Protein AF-A0A2D7V4V4-F1 (afdb_monomer_lite)

Foldseek 3Di:
DDDDDDDDDDCPLVVVVVVLVVVLVVVVVVLVPDPVRDPVNVVSVVVVVVVNVVSVPPPQQADKDWDWDADPLRKIKIWIDGNNFTAWIWIAFLVRHTDPQATQHGQFHKHWDAHNVRHTPDMWTTDNRHTDDPPDD

Sequence (137 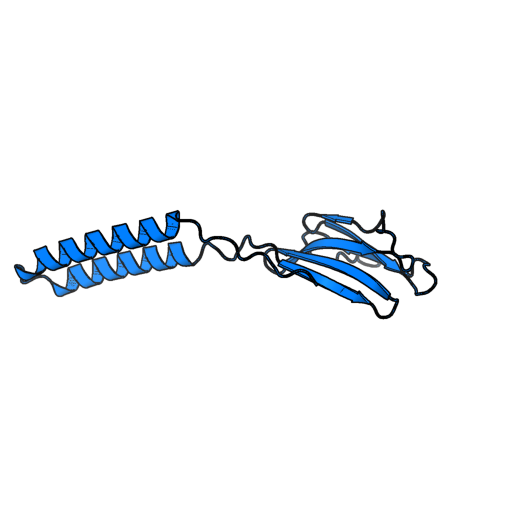aa):
MAKPKQKREGDAGVVTVFLGMSIMTAVLHAMIKSKFTGVLFFISFLIFLFFAKRAYGRKHDDEIVWEETLGDNGVETLTSYKKDKVHSIERWKPNGEKCPHSHVMNGNGVLVFYNRDGTEMKRVSYKGGELFEPDRE

pLDDT: mean 75.34, std 15.61, range [35.56, 92.88]

Structure (mmCIF, N/CA/C/O backbone):
data_AF-A0A2D7V4V4-F1
#
_entry.id   AF-A0A2D7V4V4-F1
#
loop_
_atom_site.group_PDB
_atom_site.id
_atom_site.type_symbol
_atom_site.label_atom_id
_atom_site.label_alt_id
_atom_site.label_comp_id
_atom_site.label_asym_id
_atom_site.label_entity_id
_atom_site.label_seq_id
_atom_site.pdbx_PDB_ins_code
_atom_site.Cartn_x
_atom_site.Cartn_y
_atom_site.Cartn_z
_atom_site.occupancy
_atom_site.B_iso_or_equiv
_atom_site.auth_seq_id
_atom_site.auth_comp_id
_atom_site.auth_asym_id
_atom_site.auth_atom_id
_atom_site.pdbx_PDB_model_num
ATOM 1 N N . MET A 1 1 ? 13.613 3.161 7.763 1.00 37.47 1 MET A N 1
ATOM 2 C CA . MET A 1 1 ? 12.995 2.985 9.106 1.00 37.47 1 MET A CA 1
ATOM 3 C C . MET A 1 1 ? 12.538 4.325 9.682 1.00 37.47 1 MET A C 1
ATOM 5 O O . MET A 1 1 ? 13.316 5.012 10.335 1.00 37.47 1 MET A O 1
ATOM 9 N N . ALA A 1 2 ? 11.276 4.696 9.462 1.00 35.56 2 ALA A N 1
ATOM 10 C CA . ALA A 1 2 ? 10.633 5.829 10.130 1.00 35.56 2 ALA A CA 1
ATOM 11 C C . ALA A 1 2 ? 9.518 5.302 11.050 1.00 35.56 2 ALA A C 1
ATOM 13 O O . ALA A 1 2 ? 8.662 4.540 10.613 1.00 35.56 2 ALA A O 1
ATOM 14 N N . LYS A 1 3 ? 9.540 5.673 12.338 1.00 38.59 3 LYS A N 1
ATOM 15 C CA . LYS A 1 3 ? 8.461 5.340 13.285 1.00 38.59 3 LYS A CA 1
ATOM 16 C C . LYS A 1 3 ? 7.197 6.144 12.938 1.00 38.59 3 LYS A C 1
ATOM 18 O O . LYS A 1 3 ? 7.323 7.351 12.708 1.00 38.59 3 LYS A O 1
ATOM 23 N N . PRO A 1 4 ? 5.990 5.547 12.963 1.00 37.19 4 PRO A N 1
ATOM 24 C CA . PRO A 1 4 ? 4.760 6.307 12.780 1.00 37.19 4 PRO A CA 1
ATOM 25 C C . PRO A 1 4 ? 4.561 7.278 13.953 1.00 37.19 4 PRO A C 1
ATOM 27 O O . PRO A 1 4 ? 4.695 6.916 15.124 1.00 37.19 4 PRO A O 1
ATOM 30 N N . LYS A 1 5 ? 4.278 8.546 13.630 1.00 42.66 5 LYS A N 1
ATOM 31 C CA . LYS A 1 5 ? 3.980 9.596 14.613 1.00 42.66 5 LYS A CA 1
ATOM 32 C C . LYS A 1 5 ? 2.671 9.264 15.330 1.00 42.66 5 LYS A C 1
ATOM 34 O O . LYS A 1 5 ? 1.608 9.284 14.718 1.00 42.66 5 LYS A O 1
ATOM 39 N N . GLN A 1 6 ? 2.757 9.035 16.637 1.00 44.59 6 GLN A N 1
ATOM 40 C CA . GLN A 1 6 ? 1.606 8.872 17.520 1.00 44.59 6 GLN A CA 1
ATOM 41 C C . GLN A 1 6 ? 0.766 10.164 17.499 1.00 44.59 6 GLN A C 1
ATOM 43 O O . GLN A 1 6 ? 1.232 11.242 17.884 1.00 44.59 6 GLN A O 1
ATOM 48 N N . LYS A 1 7 ? -0.457 10.082 16.964 1.00 42.09 7 LYS A N 1
ATOM 49 C CA . LYS A 1 7 ? -1.376 11.220 16.839 1.00 42.09 7 LYS A CA 1
ATOM 50 C C . LYS A 1 7 ? -1.950 11.553 18.219 1.00 42.09 7 LYS A C 1
ATOM 52 O O . LYS A 1 7 ? -2.550 10.698 18.859 1.00 42.09 7 LYS A O 1
ATOM 57 N N . ARG A 1 8 ? -1.764 12.804 18.661 1.00 47.72 8 ARG A N 1
ATOM 58 C CA . ARG A 1 8 ? -2.370 13.361 19.884 1.00 47.72 8 ARG A CA 1
ATOM 59 C C . ARG A 1 8 ? -3.892 13.180 19.826 1.00 47.72 8 ARG A C 1
ATOM 61 O O . ARG A 1 8 ? -4.526 13.650 18.878 1.00 47.72 8 ARG A O 1
ATOM 68 N N . GLU A 1 9 ? -4.454 12.472 20.804 1.00 45.84 9 GLU A N 1
ATOM 69 C CA . GLU A 1 9 ? -5.898 12.3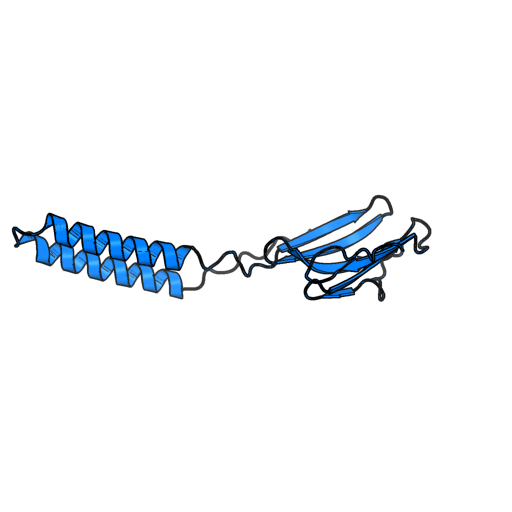02 20.963 1.00 45.84 9 GLU A CA 1
ATOM 70 C C . GLU A 1 9 ? -6.580 13.671 21.047 1.00 45.84 9 GLU A C 1
ATOM 72 O O . GLU A 1 9 ? -6.211 14.513 21.855 1.00 45.84 9 GLU A O 1
ATOM 77 N N . GLY A 1 10 ? -7.564 13.915 20.178 1.00 45.41 10 GLY A N 1
ATOM 78 C CA . GLY A 1 10 ? -8.344 15.150 20.208 1.00 45.41 10 GLY A CA 1
ATOM 79 C C . GLY A 1 10 ? -9.226 15.242 21.457 1.00 45.41 10 GLY A C 1
ATOM 80 O O . GLY A 1 10 ? -10.093 14.384 21.663 1.00 45.41 10 GLY A O 1
ATOM 81 N N . ASP A 1 11 ? -9.039 16.326 22.211 1.00 54.66 11 ASP A N 1
ATOM 82 C CA . ASP A 1 11 ? -9.680 16.694 23.485 1.00 54.66 11 ASP A CA 1
ATOM 83 C C . ASP A 1 11 ? -11.220 16.613 23.504 1.00 54.66 11 ASP A C 1
ATOM 85 O O . ASP A 1 11 ? -11.830 16.413 24.551 1.00 54.66 11 ASP A O 1
ATOM 89 N N . ALA A 1 12 ? -11.894 16.704 22.355 1.00 51.75 12 ALA A N 1
ATOM 90 C CA . ALA A 1 12 ? -13.359 16.738 22.291 1.00 51.75 12 ALA A CA 1
ATOM 91 C C . ALA A 1 12 ? -14.045 15.445 22.792 1.00 51.75 12 ALA A C 1
ATOM 93 O O . ALA A 1 12 ? -15.138 15.493 23.366 1.00 51.75 12 ALA A O 1
ATOM 94 N N . GLY A 1 13 ? -13.409 14.280 22.605 1.00 52.97 13 GLY A N 1
ATOM 95 C CA . GLY A 1 13 ? -13.948 13.006 23.105 1.00 52.97 13 GLY A CA 1
ATOM 96 C C . GLY A 1 13 ? -13.869 12.906 24.628 1.00 52.97 13 GLY A C 1
ATOM 97 O O . GLY A 1 13 ? -14.802 12.442 25.276 1.00 52.97 13 GLY A O 1
ATOM 98 N N . VAL A 1 14 ? -12.781 13.431 25.185 1.00 56.41 14 VAL A N 1
ATOM 99 C CA . VAL A 1 14 ? -12.495 13.471 26.618 1.00 56.41 14 VAL A CA 1
ATOM 100 C C . VAL A 1 14 ? -13.495 14.389 27.334 1.00 56.41 14 VAL A C 1
ATOM 102 O O . VAL A 1 14 ? -14.124 13.985 28.310 1.00 56.41 14 VAL A O 1
ATOM 105 N N . VAL A 1 15 ? -13.753 15.579 26.779 1.00 57.38 15 VAL A N 1
ATOM 106 C CA . VAL A 1 15 ? -14.726 16.547 27.323 1.00 57.38 15 VAL A CA 1
ATOM 107 C C . VAL A 1 15 ? -16.153 15.979 27.370 1.00 57.38 15 VAL A C 1
ATOM 109 O O . VAL A 1 15 ? -16.862 16.165 28.359 1.00 57.38 15 VAL A O 1
ATOM 112 N N . THR A 1 16 ? -16.574 15.231 26.343 1.00 60.44 16 THR A N 1
ATOM 113 C CA . THR A 1 16 ? -17.925 14.636 26.289 1.00 60.44 16 THR A CA 1
ATOM 114 C C . THR A 1 16 ? -18.129 13.559 27.363 1.00 60.44 16 THR A C 1
ATOM 116 O O . THR A 1 16 ? -19.189 13.497 27.987 1.00 60.44 16 THR A O 1
ATOM 119 N N . VAL A 1 17 ? -17.108 12.732 27.617 1.00 61.84 17 VAL A N 1
ATOM 120 C CA . VAL A 1 17 ? -17.145 11.699 28.667 1.00 61.84 17 VAL A CA 1
ATOM 121 C C . VAL A 1 17 ? -17.215 12.342 30.054 1.00 61.84 17 VAL A C 1
ATOM 123 O O . VAL A 1 17 ? -18.032 11.930 30.878 1.00 61.84 17 VAL A O 1
ATOM 126 N N . PHE A 1 18 ? -16.435 13.400 30.294 1.00 66.31 18 PHE A N 1
ATOM 127 C CA . PHE A 1 18 ? -16.429 14.100 31.580 1.00 66.31 18 PHE A CA 1
ATOM 128 C C . PHE A 1 18 ? -17.748 14.818 31.892 1.00 66.31 18 PHE A C 1
ATOM 130 O O . PHE A 1 18 ? -18.226 14.741 33.026 1.00 66.31 18 PHE A O 1
ATOM 137 N N . LEU A 1 19 ? -18.388 15.451 30.901 1.00 67.69 19 LEU A N 1
ATOM 138 C CA . LEU A 1 19 ? -19.724 16.032 31.088 1.00 67.69 19 LEU A CA 1
ATOM 139 C C . LEU A 1 19 ? -20.774 14.960 31.411 1.00 67.69 19 LEU A C 1
ATOM 141 O O . LEU A 1 19 ? -21.584 15.153 32.318 1.00 67.69 19 LEU A O 1
ATOM 145 N N . GLY A 1 20 ? -20.727 13.811 30.728 1.00 65.62 20 GLY A N 1
ATOM 146 C CA . GLY A 1 20 ? -21.610 12.680 31.021 1.00 65.62 20 GLY A CA 1
ATOM 147 C C . GLY A 1 20 ? -21.427 12.140 32.444 1.00 65.62 20 GLY A C 1
ATOM 148 O O . GLY A 1 20 ? -22.410 11.925 33.152 1.00 65.62 20 GLY A O 1
ATOM 149 N N . MET A 1 21 ? -20.180 11.990 32.903 1.00 67.75 21 MET A N 1
ATOM 150 C CA . MET A 1 21 ? -19.875 11.540 34.268 1.00 67.75 21 MET A CA 1
ATOM 151 C C . MET A 1 21 ? -20.363 12.528 35.338 1.00 67.75 21 MET A C 1
ATOM 153 O O . MET A 1 21 ? -20.883 12.093 36.363 1.00 67.75 21 MET A O 1
ATOM 157 N N . SER A 1 22 ? -20.259 13.838 35.090 1.00 70.50 22 SER A N 1
ATOM 158 C CA . SER A 1 22 ? -20.725 14.887 36.014 1.00 70.50 22 SER A CA 1
ATOM 159 C C . SER A 1 22 ? -22.253 14.896 36.190 1.00 70.50 22 SER A C 1
ATOM 161 O O . SER A 1 22 ? -22.774 15.061 37.293 1.00 70.50 22 SER A O 1
ATOM 163 N N . ILE A 1 23 ? -23.006 14.639 35.116 1.00 70.75 23 ILE A N 1
ATOM 164 C CA . ILE A 1 23 ? -24.472 14.529 35.193 1.00 70.75 23 ILE A CA 1
ATOM 165 C C . ILE A 1 23 ? -24.872 13.269 35.978 1.00 70.75 23 ILE A C 1
ATOM 167 O O . ILE A 1 23 ? -25.772 13.317 36.818 1.00 70.75 23 ILE A O 1
ATOM 171 N N . MET A 1 24 ? -24.170 12.152 35.769 1.00 67.12 24 MET A N 1
ATOM 172 C CA . MET A 1 24 ? -24.436 10.900 36.486 1.00 67.12 24 MET A CA 1
ATOM 173 C C . MET A 1 24 ? -24.166 11.012 37.994 1.00 67.12 24 MET A C 1
ATOM 175 O O . MET A 1 24 ? -24.936 10.470 38.791 1.00 67.12 24 MET A O 1
ATOM 179 N N . THR A 1 25 ? -23.127 11.742 38.411 1.00 72.12 25 THR A N 1
ATOM 180 C CA . THR A 1 25 ? -22.831 11.964 39.837 1.00 72.12 25 THR A CA 1
ATOM 181 C C . THR A 1 25 ? -23.846 12.888 40.510 1.00 72.12 25 THR A C 1
ATOM 183 O O . THR A 1 25 ? -24.217 12.637 41.660 1.00 72.12 25 THR A O 1
ATOM 186 N N . ALA A 1 26 ? -24.349 13.910 39.811 1.00 70.56 26 ALA A N 1
ATOM 187 C CA . ALA A 1 26 ? -25.405 14.788 40.322 1.00 70.56 26 ALA A CA 1
ATOM 188 C C . ALA A 1 26 ? -26.739 14.041 40.505 1.00 70.56 26 ALA A C 1
ATOM 190 O O . ALA A 1 26 ? -27.407 14.190 41.532 1.00 70.56 26 ALA A O 1
ATOM 191 N N . VAL A 1 27 ? -27.098 13.172 39.552 1.00 65.19 27 VAL A N 1
ATOM 192 C CA . VAL A 1 27 ? -28.288 12.315 39.654 1.00 65.19 27 VAL A CA 1
ATOM 193 C C . VAL A 1 27 ? -28.133 11.315 40.801 1.00 65.19 27 VAL A C 1
ATOM 195 O O . VAL A 1 27 ? -29.055 11.178 41.597 1.00 65.19 27 VAL A O 1
ATOM 198 N N . LEU A 1 28 ? -26.963 10.688 40.975 1.00 64.94 28 LEU A N 1
ATOM 199 C CA . LEU A 1 28 ? -26.704 9.782 42.103 1.00 64.94 28 LEU A CA 1
ATOM 200 C C . LEU A 1 28 ? -26.928 10.466 43.465 1.00 64.94 28 LEU A C 1
ATOM 202 O O . LEU A 1 28 ? -27.582 9.891 44.334 1.00 64.94 28 LEU A O 1
ATOM 206 N N . HIS A 1 29 ? -26.467 11.711 43.632 1.00 64.31 29 HIS A N 1
ATOM 207 C CA . HIS A 1 29 ? -26.690 12.485 44.860 1.00 64.31 29 HIS A CA 1
ATOM 208 C C . HIS A 1 29 ? -28.170 12.837 45.094 1.00 64.31 29 HIS A C 1
ATOM 210 O O . HIS A 1 29 ? -28.634 12.797 46.235 1.00 64.31 29 HIS A O 1
ATOM 216 N N . ALA A 1 30 ? -28.937 13.141 44.042 1.00 63.66 30 ALA A N 1
ATOM 217 C CA . ALA A 1 30 ? -30.376 13.406 44.149 1.00 63.66 30 ALA A CA 1
ATOM 218 C C . ALA A 1 30 ? -31.193 12.134 44.467 1.00 63.66 30 ALA A C 1
ATOM 220 O O . ALA A 1 30 ? -32.224 12.192 45.141 1.00 63.66 30 ALA A O 1
ATOM 221 N N . MET A 1 31 ? -30.706 10.975 44.022 1.00 54.84 31 MET A N 1
ATOM 222 C CA . MET A 1 31 ? -31.373 9.674 44.120 1.00 54.84 31 MET A CA 1
ATOM 223 C C . MET A 1 31 ? -31.275 9.033 45.515 1.00 54.84 31 MET A C 1
ATOM 225 O O . MET A 1 31 ? -32.147 8.246 45.869 1.00 54.84 31 MET A O 1
ATOM 229 N N . ILE A 1 32 ? -30.315 9.428 46.364 1.00 62.47 32 ILE A N 1
ATOM 230 C CA . ILE A 1 32 ? -30.193 8.954 47.765 1.00 62.47 32 ILE A CA 1
ATOM 231 C C . ILE A 1 32 ? -31.460 9.248 48.603 1.00 62.47 32 ILE A C 1
ATOM 233 O O . ILE A 1 32 ? -31.685 8.628 49.640 1.00 62.47 32 ILE A O 1
ATOM 237 N N . LYS A 1 33 ? -32.340 10.148 48.142 1.00 55.81 33 LYS A N 1
ATOM 238 C CA . LYS A 1 33 ? -33.574 10.538 48.843 1.00 55.81 33 LYS A CA 1
ATOM 239 C C . LYS A 1 33 ? -34.866 9.900 48.297 1.00 55.81 33 LYS A C 1
ATOM 241 O O . LYS A 1 33 ? -35.924 10.147 48.867 1.00 55.81 33 LYS A O 1
ATOM 246 N N . SER A 1 34 ? -34.825 9.100 47.223 1.00 58.50 34 SER A N 1
ATOM 247 C CA . SER A 1 34 ? -36.029 8.631 46.503 1.00 58.50 34 SER A CA 1
ATOM 248 C C . SER A 1 34 ? -36.147 7.099 46.441 1.00 58.50 34 SER A C 1
ATOM 250 O O . SER A 1 34 ? -35.159 6.392 46.275 1.00 58.50 34 SER A O 1
ATOM 252 N N . LYS A 1 35 ? -37.371 6.560 46.558 1.00 58.19 35 LYS A N 1
ATOM 253 C CA . LYS A 1 35 ? -37.657 5.106 46.568 1.00 58.19 35 LYS A CA 1
ATOM 254 C C . LYS A 1 35 ? -37.948 4.494 45.181 1.00 58.19 35 LYS A C 1
ATOM 256 O O . LYS A 1 35 ? -38.167 3.293 45.092 1.00 58.19 35 LYS A O 1
ATOM 261 N N . PHE A 1 36 ? -37.930 5.286 44.103 1.00 59.94 36 PHE A N 1
ATOM 262 C CA . PHE A 1 36 ? -38.199 4.848 42.713 1.00 59.94 36 PHE A CA 1
ATOM 263 C C . PHE A 1 36 ? -36.919 4.662 41.866 1.00 59.94 36 PHE A C 1
ATOM 265 O O . PHE A 1 36 ? -36.897 4.833 40.648 1.00 59.94 36 PHE A O 1
ATOM 272 N N . THR A 1 37 ? -35.816 4.338 42.530 1.00 58.78 37 THR A N 1
ATOM 273 C CA . THR A 1 37 ? -34.445 4.629 42.091 1.00 58.78 37 THR A CA 1
ATOM 274 C C . THR A 1 37 ? -33.825 3.637 41.116 1.00 58.78 37 THR A C 1
ATOM 276 O O . THR A 1 37 ? -32.964 4.031 40.335 1.00 58.78 37 THR A O 1
ATOM 279 N N . GLY A 1 38 ? -34.268 2.379 41.101 1.00 62.53 38 GLY A N 1
ATOM 280 C CA . GLY A 1 38 ? -33.647 1.345 40.266 1.00 62.53 38 GLY A CA 1
ATOM 281 C C . GLY A 1 38 ? -33.872 1.562 38.767 1.00 62.53 38 GLY A C 1
ATOM 282 O O . GLY A 1 38 ? -32.923 1.695 38.002 1.00 62.53 38 GLY A O 1
ATOM 283 N N . VAL A 1 39 ? -35.132 1.638 38.331 1.00 71.94 39 VAL A N 1
ATOM 284 C CA . VAL A 1 39 ? -35.494 1.599 36.898 1.00 71.94 39 VAL A CA 1
ATOM 285 C C . VAL A 1 39 ? -35.001 2.834 36.135 1.00 71.94 39 VAL A C 1
ATOM 287 O O . VAL A 1 39 ? -34.438 2.704 35.051 1.00 71.94 39 VAL A O 1
ATOM 290 N N . LEU A 1 40 ? -35.137 4.031 36.713 1.00 71.00 40 LEU A N 1
ATOM 291 C CA . LEU A 1 40 ? -34.657 5.279 36.103 1.00 71.00 40 LEU A CA 1
ATOM 292 C C . LEU A 1 40 ? -33.124 5.336 36.015 1.00 71.00 40 LEU A C 1
ATOM 294 O O . LEU A 1 40 ? -32.583 5.876 35.050 1.00 71.00 40 LEU A O 1
ATOM 298 N N . PHE A 1 41 ? -32.423 4.737 36.981 1.00 70.56 41 PHE A N 1
ATOM 299 C CA . PHE A 1 41 ? -30.969 4.606 36.943 1.00 70.56 41 PHE A CA 1
ATOM 300 C C . PHE A 1 41 ? -30.522 3.669 35.817 1.00 70.56 41 PHE A C 1
ATOM 302 O O . PHE A 1 41 ? -29.634 4.027 35.046 1.00 70.56 41 PHE A O 1
ATOM 309 N N . PHE A 1 42 ? -31.189 2.520 35.658 1.00 73.94 42 PHE A N 1
ATOM 310 C CA . PHE A 1 42 ? -30.920 1.605 34.548 1.00 73.94 42 PHE A CA 1
ATOM 311 C C . PHE A 1 42 ? -31.197 2.251 33.188 1.00 73.94 42 PHE A C 1
ATOM 313 O O . PHE A 1 42 ? -30.368 2.135 32.292 1.00 73.94 42 PHE A O 1
ATOM 320 N N . ILE A 1 43 ? -32.302 2.987 33.028 1.00 81.44 43 ILE A N 1
ATOM 321 C CA . ILE A 1 43 ? -32.616 3.681 31.767 1.00 81.44 43 ILE A CA 1
ATOM 322 C C . ILE A 1 43 ? -31.560 4.751 31.451 1.00 81.44 43 ILE A C 1
ATOM 324 O O . ILE A 1 43 ? -31.048 4.789 30.334 1.00 81.44 43 ILE A O 1
ATOM 328 N N . SER A 1 44 ? -31.176 5.576 32.431 1.00 77.25 44 SER A N 1
ATOM 329 C CA . SER A 1 44 ? -30.120 6.587 32.259 1.00 77.25 44 SER A CA 1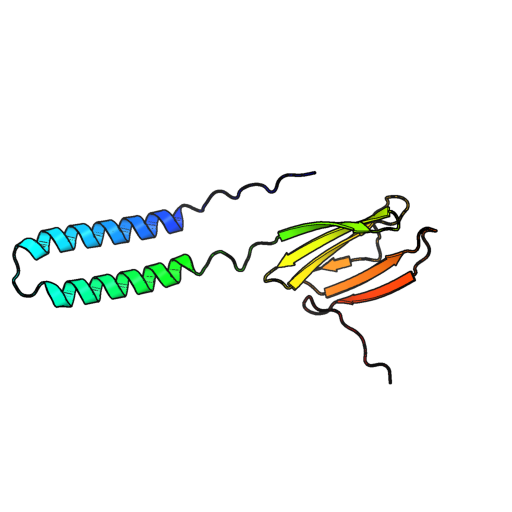
ATOM 330 C C . SER A 1 44 ? -28.771 5.957 31.891 1.00 77.25 44 SER A C 1
ATOM 332 O O . SER A 1 44 ? -28.092 6.406 30.967 1.00 77.25 44 SER A O 1
ATOM 334 N N . PHE A 1 45 ? -28.405 4.860 32.558 1.00 81.38 45 PHE A N 1
ATOM 335 C CA . PHE A 1 45 ? -27.177 4.120 32.282 1.00 81.38 45 PHE A CA 1
ATOM 336 C C . PHE A 1 45 ? -27.180 3.487 30.884 1.00 81.38 45 PHE A C 1
ATOM 338 O O . PHE A 1 45 ? -26.180 3.567 30.176 1.00 81.38 45 PHE A O 1
ATOM 345 N N . LEU A 1 46 ? -28.306 2.922 30.438 1.00 83.25 46 LEU A N 1
ATOM 346 C CA . LEU A 1 46 ? -28.446 2.387 29.081 1.00 83.25 46 LEU A CA 1
ATOM 347 C C . LEU A 1 46 ? -28.353 3.489 28.013 1.00 83.25 46 LEU A C 1
ATOM 349 O O . LEU A 1 46 ? -27.708 3.284 26.985 1.00 83.25 46 LEU A O 1
ATOM 353 N N . ILE A 1 47 ? -28.925 4.672 28.265 1.00 83.69 47 ILE A N 1
ATOM 354 C CA . ILE A 1 47 ? -28.785 5.846 27.389 1.00 83.69 47 ILE A CA 1
ATOM 355 C C . ILE A 1 47 ? -27.317 6.295 27.330 1.00 83.69 47 ILE A C 1
ATOM 357 O O . ILE A 1 47 ? -26.782 6.518 26.242 1.00 83.69 47 ILE A O 1
ATOM 361 N N . PHE A 1 48 ? -26.631 6.362 28.473 1.00 80.44 48 PHE A N 1
ATOM 362 C CA . PHE A 1 48 ? -25.201 6.668 28.531 1.00 80.44 48 PHE A CA 1
ATOM 363 C C . PHE A 1 48 ? -24.363 5.643 27.754 1.00 80.44 48 PHE A C 1
ATOM 365 O O . PHE A 1 48 ? -23.536 6.037 26.934 1.00 80.44 48 PHE A O 1
ATOM 372 N N . LEU A 1 49 ? -24.613 4.341 27.930 1.00 80.75 49 LEU A N 1
ATOM 373 C CA . LEU A 1 49 ? -23.936 3.278 27.181 1.00 80.75 49 LEU A CA 1
ATOM 374 C C . LEU A 1 49 ? -24.191 3.373 25.671 1.00 80.75 49 LEU A C 1
ATOM 376 O O . LEU A 1 49 ? -23.276 3.149 24.878 1.00 80.75 49 LEU A O 1
ATOM 380 N N . PHE A 1 50 ? -25.401 3.749 25.255 1.00 79.50 50 PHE A N 1
ATOM 381 C CA . PHE A 1 50 ? -25.729 3.977 23.849 1.00 79.50 50 PHE A CA 1
ATOM 382 C C . PHE A 1 50 ? -24.914 5.136 23.249 1.00 79.50 50 PHE A C 1
ATOM 384 O O . PHE A 1 50 ? -24.308 4.985 22.182 1.00 79.50 50 PHE A O 1
ATOM 391 N N . PHE A 1 51 ? -24.830 6.273 23.949 1.00 73.81 51 PHE A N 1
ATOM 392 C CA . PHE A 1 51 ? -24.018 7.413 23.511 1.00 73.81 51 PHE A CA 1
ATOM 393 C C . PHE A 1 51 ? -22.515 7.117 23.558 1.00 73.81 51 PHE A C 1
ATOM 395 O O . PHE A 1 51 ? -21.804 7.446 22.607 1.00 73.81 51 PHE A O 1
ATOM 402 N N . ALA A 1 52 ? -22.038 6.433 24.601 1.00 71.31 52 ALA A N 1
ATOM 403 C CA . ALA A 1 52 ? -20.646 6.016 24.733 1.00 71.31 52 ALA A CA 1
ATOM 404 C C . ALA A 1 52 ? -20.234 5.074 23.592 1.00 71.31 52 ALA A C 1
ATOM 406 O O . ALA A 1 52 ? -19.213 5.304 22.942 1.00 71.31 52 ALA A O 1
ATOM 407 N N . LYS A 1 53 ? -21.070 4.080 23.255 1.00 73.81 53 LYS A N 1
ATOM 408 C CA . LYS A 1 53 ? -20.841 3.175 22.117 1.00 73.81 53 LYS A CA 1
ATOM 409 C C . LYS A 1 53 ? -20.763 3.935 20.787 1.00 73.81 53 LYS A C 1
ATOM 411 O O . LYS A 1 53 ? -19.886 3.659 19.971 1.00 73.81 53 LYS A O 1
ATOM 416 N N . ARG A 1 54 ? -21.638 4.926 20.571 1.00 65.31 54 ARG A N 1
ATOM 417 C CA . ARG A 1 54 ? -21.658 5.755 19.349 1.00 65.31 54 ARG A CA 1
ATOM 418 C C . ARG A 1 54 ? -20.473 6.729 19.252 1.00 65.31 54 ARG A C 1
ATOM 420 O O . ARG A 1 54 ? -20.076 7.081 18.142 1.00 65.31 54 ARG A O 1
ATOM 427 N N . ALA A 1 55 ? -19.932 7.183 20.382 1.00 62.12 55 ALA A N 1
ATOM 428 C CA . ALA A 1 55 ? -18.750 8.045 20.435 1.00 62.12 55 ALA A CA 1
ATOM 429 C C . ALA A 1 55 ? -17.444 7.255 20.247 1.00 62.12 55 ALA A C 1
ATOM 431 O O . ALA A 1 55 ? -16.542 7.727 19.555 1.00 62.12 55 ALA A O 1
ATOM 432 N N . TYR A 1 56 ? -17.364 6.045 20.808 1.00 59.12 56 TYR A N 1
ATOM 433 C CA . TYR A 1 56 ? -16.193 5.174 20.697 1.00 59.12 56 TYR A CA 1
ATOM 434 C C . TYR A 1 56 ? -16.006 4.613 19.275 1.00 59.12 56 TYR A C 1
ATOM 436 O O . TYR A 1 56 ? -14.891 4.571 18.767 1.00 59.12 56 TYR A O 1
ATOM 444 N N . GLY A 1 57 ? -17.092 4.276 18.572 1.00 55.78 57 GLY A N 1
ATOM 445 C CA . GLY A 1 57 ? -17.037 3.678 17.229 1.00 55.78 57 GLY A CA 1
ATOM 446 C C . GLY A 1 57 ? -16.674 4.611 16.063 1.00 55.78 57 GLY A C 1
ATOM 447 O O . GLY A 1 57 ? -16.911 4.235 14.923 1.00 55.78 57 GLY A O 1
ATOM 448 N N . ARG A 1 58 ? -16.166 5.832 16.295 1.00 54.66 58 ARG A N 1
ATOM 449 C CA . ARG A 1 58 ? -16.029 6.864 15.239 1.00 54.66 58 ARG A CA 1
ATOM 450 C C . ARG A 1 58 ? -14.589 7.271 14.886 1.00 54.66 58 ARG A C 1
ATOM 452 O O . ARG A 1 58 ? -14.406 8.343 14.319 1.00 54.66 58 ARG A O 1
ATOM 459 N N . LYS A 1 59 ? -13.561 6.491 15.243 1.00 53.19 59 LYS A N 1
ATOM 460 C CA . LYS A 1 59 ? -12.158 6.939 15.078 1.00 53.19 59 LYS A CA 1
ATOM 461 C C . LYS A 1 59 ? -11.220 6.066 14.238 1.00 53.19 59 LYS A C 1
ATOM 463 O O . LYS A 1 59 ? -10.171 6.583 13.876 1.00 53.19 59 LYS A O 1
ATOM 468 N N . HIS A 1 60 ? -11.573 4.832 13.875 1.00 51.31 60 HIS A N 1
ATOM 469 C CA . HIS A 1 60 ? -10.657 3.966 13.108 1.00 51.31 60 HIS A CA 1
ATOM 470 C C . HIS A 1 60 ? -10.781 4.085 11.579 1.00 51.31 60 HIS A C 1
ATOM 472 O O . HIS A 1 60 ? -9.847 3.756 10.857 1.00 51.31 60 HIS A O 1
ATOM 478 N N . ASP A 1 61 ? -11.892 4.622 11.078 1.00 56.34 61 ASP A N 1
ATOM 479 C CA . ASP A 1 61 ? -12.256 4.513 9.659 1.00 56.34 61 ASP A CA 1
ATOM 480 C C . ASP A 1 61 ? -11.532 5.503 8.717 1.00 56.34 61 ASP A C 1
ATOM 482 O O . ASP A 1 61 ? -11.627 5.374 7.497 1.00 56.34 61 ASP A O 1
ATOM 486 N N . ASP A 1 62 ? -10.809 6.495 9.245 1.00 68.69 62 ASP A N 1
ATOM 487 C CA . ASP A 1 62 ? -10.105 7.518 8.447 1.00 68.69 62 ASP A CA 1
ATOM 488 C C . ASP A 1 62 ? -8.580 7.508 8.624 1.00 68.69 62 ASP A C 1
ATOM 490 O O . ASP A 1 62 ? -7.889 8.394 8.113 1.00 68.69 62 ASP A O 1
ATOM 494 N N . GLU A 1 63 ? -8.038 6.524 9.340 1.00 80.19 63 GLU A N 1
ATOM 495 C CA . GLU A 1 63 ? -6.593 6.373 9.464 1.00 80.19 63 GLU A CA 1
ATOM 496 C C . GLU A 1 63 ? -5.999 5.846 8.152 1.00 80.19 63 GLU A C 1
ATOM 498 O O . GLU A 1 63 ? -6.466 4.855 7.590 1.00 80.19 63 GLU A O 1
ATOM 503 N N . ILE A 1 64 ? -4.984 6.550 7.643 1.00 85.00 64 ILE A N 1
ATOM 504 C CA . ILE A 1 64 ? -4.185 6.098 6.504 1.00 85.00 64 ILE A CA 1
ATOM 505 C C . ILE A 1 64 ? -2.950 5.414 7.071 1.00 85.00 64 ILE A C 1
ATOM 507 O O . ILE A 1 64 ? -2.131 6.058 7.733 1.00 85.00 64 ILE A O 1
ATOM 511 N N . VAL A 1 65 ? -2.820 4.123 6.792 1.00 87.81 65 VAL A N 1
ATOM 512 C CA . VAL A 1 65 ? -1.668 3.314 7.196 1.00 87.81 65 VAL A CA 1
ATOM 513 C C . VAL A 1 65 ? -0.701 3.233 6.025 1.00 87.81 65 VAL A C 1
ATOM 515 O O . VAL A 1 65 ? -1.137 3.015 4.898 1.00 87.81 65 VAL A O 1
ATOM 518 N N . TRP A 1 66 ? 0.591 3.417 6.289 1.00 87.75 66 TRP A N 1
ATOM 519 C CA . TRP A 1 66 ? 1.658 3.317 5.292 1.00 87.75 66 TRP A CA 1
ATOM 520 C C . TRP A 1 66 ? 2.461 2.038 5.505 1.00 87.75 66 TRP A C 1
ATOM 522 O O . TRP A 1 66 ? 2.817 1.713 6.637 1.00 87.75 66 TRP A O 1
ATOM 532 N N . GLU A 1 67 ? 2.777 1.355 4.413 1.00 89.12 67 GLU A N 1
ATOM 533 C CA . GLU A 1 67 ? 3.572 0.136 4.374 1.00 89.12 67 GLU A CA 1
ATOM 534 C C . GLU A 1 67 ? 4.678 0.285 3.325 1.00 89.12 67 GLU A C 1
ATOM 536 O O . GLU A 1 67 ? 4.420 0.622 2.169 1.00 89.12 67 GLU A O 1
ATOM 541 N N . GLU A 1 68 ? 5.918 0.049 3.742 1.00 91.25 68 GLU A N 1
ATOM 542 C CA . GLU A 1 68 ? 7.096 0.046 2.878 1.00 91.25 68 GLU A CA 1
ATOM 543 C C . GLU A 1 68 ? 7.498 -1.409 2.618 1.00 91.25 68 GLU A C 1
ATOM 545 O O . GLU A 1 68 ? 7.673 -2.191 3.553 1.00 91.25 68 GLU A O 1
ATOM 550 N N . THR A 1 69 ? 7.628 -1.778 1.347 1.00 89.50 69 THR A N 1
ATOM 551 C CA . THR A 1 69 ? 7.964 -3.139 0.913 1.00 89.50 69 THR A CA 1
ATOM 552 C C . THR A 1 69 ? 9.127 -3.104 -0.071 1.00 89.50 69 THR A C 1
AT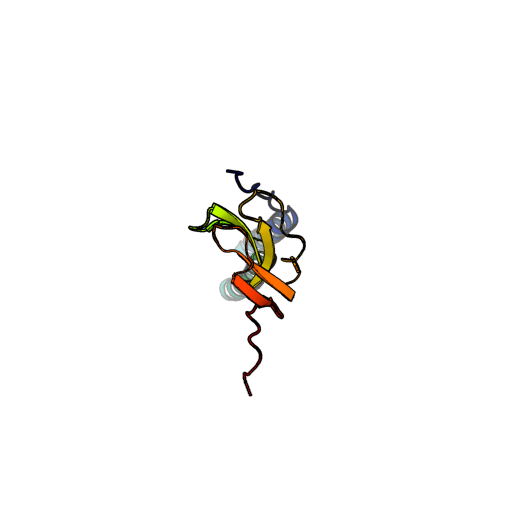OM 554 O O . THR A 1 69 ? 9.204 -2.216 -0.921 1.00 89.50 69 THR A O 1
ATOM 557 N N . LEU A 1 70 ? 10.030 -4.079 0.038 1.00 89.62 70 LEU A N 1
ATOM 558 C CA . LEU A 1 70 ? 11.158 -4.267 -0.872 1.00 89.62 70 LEU A CA 1
ATOM 559 C C . LEU A 1 70 ? 10.960 -5.581 -1.634 1.00 89.62 70 LEU A C 1
ATOM 561 O O . LEU A 1 70 ? 10.863 -6.639 -1.017 1.00 89.62 70 LEU A O 1
ATOM 565 N N . GLY A 1 71 ? 10.870 -5.516 -2.962 1.00 83.94 71 GLY A N 1
ATOM 566 C CA . GLY A 1 71 ? 10.732 -6.701 -3.811 1.00 83.94 71 GLY A CA 1
ATOM 567 C C . GLY A 1 71 ? 12.055 -7.445 -4.029 1.00 83.94 71 GLY A C 1
ATOM 568 O O . GLY A 1 71 ? 13.133 -6.865 -3.919 1.00 83.94 71 GLY A O 1
ATOM 569 N N . ASP A 1 72 ? 11.988 -8.714 -4.446 1.00 81.69 72 ASP A N 1
ATOM 570 C CA . ASP A 1 72 ? 13.162 -9.570 -4.740 1.00 81.69 72 ASP A CA 1
ATOM 571 C C . ASP A 1 72 ? 14.055 -9.055 -5.886 1.00 81.69 72 ASP A C 1
ATOM 573 O O . ASP A 1 72 ? 15.165 -9.543 -6.133 1.00 81.69 72 ASP A O 1
ATOM 577 N N . ASN A 1 73 ? 13.543 -8.096 -6.651 1.00 80.56 73 ASN A N 1
ATOM 578 C CA . ASN A 1 73 ? 14.246 -7.359 -7.694 1.00 80.56 73 ASN A CA 1
ATOM 579 C C . ASN A 1 73 ? 14.954 -6.095 -7.169 1.00 80.56 73 ASN A C 1
ATOM 581 O O . ASN A 1 73 ? 15.538 -5.373 -7.970 1.00 80.56 73 ASN A O 1
ATOM 585 N N . GLY A 1 74 ? 14.902 -5.828 -5.860 1.00 83.69 74 GLY A N 1
ATOM 586 C CA . GLY A 1 74 ? 15.452 -4.628 -5.227 1.00 83.69 74 GLY A CA 1
ATOM 587 C C . GLY A 1 74 ? 14.578 -3.383 -5.393 1.00 83.69 74 GLY A C 1
ATOM 588 O O . GLY A 1 74 ? 15.041 -2.279 -5.133 1.00 83.69 74 GLY A O 1
ATOM 589 N N . VAL A 1 75 ? 13.330 -3.533 -5.847 1.00 87.75 75 VAL A N 1
ATOM 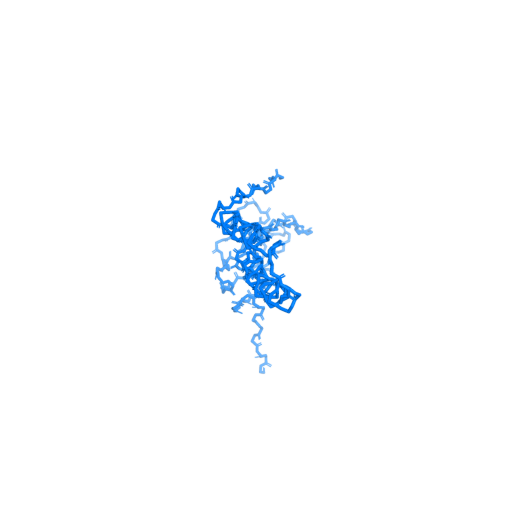590 C CA . VAL A 1 75 ? 12.418 -2.404 -6.053 1.00 87.75 75 VAL A CA 1
ATOM 591 C C . VAL A 1 75 ? 11.650 -2.088 -4.777 1.00 87.75 75 VAL A C 1
ATOM 593 O O . VAL A 1 75 ? 10.904 -2.922 -4.264 1.00 87.75 75 VAL A O 1
ATOM 596 N N . GLU A 1 76 ? 11.776 -0.848 -4.318 1.00 90.25 76 GLU A N 1
ATOM 597 C CA . GLU A 1 76 ? 10.992 -0.300 -3.215 1.00 90.25 76 GLU A CA 1
ATOM 598 C C . GLU A 1 76 ? 9.570 0.051 -3.677 1.00 90.25 76 GLU A C 1
ATOM 600 O O . GLU A 1 76 ? 9.337 0.537 -4.791 1.00 90.25 76 GLU A O 1
ATOM 605 N N . THR A 1 77 ? 8.588 -0.222 -2.822 1.00 89.06 77 THR A N 1
ATOM 606 C CA . THR A 1 77 ? 7.183 0.145 -3.016 1.00 89.06 77 THR A CA 1
ATOM 607 C C . THR A 1 77 ? 6.615 0.663 -1.701 1.00 89.06 77 THR A C 1
ATOM 609 O O . THR A 1 77 ? 6.688 -0.013 -0.675 1.00 89.06 77 THR A O 1
ATOM 612 N N . LEU A 1 78 ? 6.015 1.849 -1.750 1.00 92.00 78 LEU A N 1
ATOM 613 C CA . LEU A 1 78 ? 5.325 2.481 -0.636 1.00 92.00 78 LEU A CA 1
ATOM 614 C C . LEU A 1 78 ? 3.823 2.451 -0.918 1.00 92.00 78 LEU A C 1
ATOM 616 O O . LEU A 1 78 ? 3.343 3.105 -1.844 1.00 92.00 78 LEU A O 1
ATOM 620 N N . THR A 1 79 ? 3.084 1.705 -0.109 1.00 90.88 79 THR A N 1
ATOM 621 C CA . THR A 1 79 ? 1.635 1.551 -0.243 1.00 90.88 79 THR A CA 1
ATOM 622 C C . THR A 1 79 ? 0.947 2.204 0.941 1.00 90.88 79 THR A C 1
ATOM 624 O O . THR A 1 79 ? 1.398 2.075 2.077 1.00 90.88 79 THR A O 1
ATOM 627 N N . SER A 1 80 ? -0.156 2.902 0.693 1.00 91.12 80 SER A N 1
ATOM 628 C CA . SER A 1 80 ? -1.056 3.337 1.749 1.00 91.12 80 SER A CA 1
ATOM 629 C C . SER A 1 80 ? -2.425 2.708 1.625 1.00 91.12 80 SER A C 1
ATOM 631 O O . SER A 1 80 ? -2.950 2.534 0.523 1.00 91.12 80 SER A O 1
ATOM 633 N N . TYR A 1 81 ? -3.010 2.406 2.776 1.00 87.19 81 TYR A N 1
ATOM 634 C CA . TYR A 1 81 ? -4.321 1.792 2.888 1.00 87.19 81 TYR A CA 1
ATOM 635 C C . TYR A 1 81 ? -5.266 2.708 3.652 1.00 87.19 81 TYR A C 1
ATOM 637 O O . TYR A 1 81 ? -4.876 3.369 4.616 1.00 87.19 81 TYR A O 1
ATOM 645 N N . LYS A 1 82 ? -6.524 2.729 3.217 1.00 88.62 82 LYS A N 1
ATOM 646 C CA . LYS A 1 82 ? -7.631 3.399 3.893 1.00 88.62 82 LYS A CA 1
ATOM 647 C C . LYS A 1 82 ? -8.816 2.437 3.924 1.00 88.62 82 LYS A C 1
ATOM 649 O O . LYS A 1 82 ? -9.271 2.016 2.864 1.00 88.62 82 LYS A O 1
ATOM 654 N N . LYS A 1 83 ? -9.332 2.121 5.119 1.00 86.19 83 LYS A N 1
ATOM 655 C CA . LYS A 1 83 ? -10.429 1.145 5.312 1.00 86.19 83 LYS A CA 1
ATOM 656 C C . LYS A 1 83 ? -10.138 -0.204 4.637 1.00 86.19 83 LYS A C 1
ATOM 658 O O . LYS A 1 83 ? -10.953 -0.689 3.858 1.00 86.19 83 LYS A O 1
ATOM 663 N N . ASP A 1 84 ? -8.932 -0.729 4.853 1.00 81.69 84 ASP A N 1
ATOM 664 C CA . ASP A 1 84 ? -8.435 -1.992 4.279 1.00 81.69 84 ASP A CA 1
ATOM 665 C C . ASP A 1 84 ? -8.370 -2.049 2.740 1.00 81.69 84 ASP A C 1
ATOM 667 O O . ASP A 1 84 ? -8.111 -3.100 2.160 1.00 81.69 84 ASP A O 1
ATOM 671 N N . LYS A 1 85 ? -8.558 -0.913 2.056 1.00 87.06 85 LYS A N 1
ATOM 672 C CA . LYS A 1 85 ? -8.401 -0.786 0.603 1.00 87.06 85 LYS A CA 1
ATOM 673 C C . LYS A 1 85 ? -7.178 0.043 0.257 1.00 87.06 85 LYS A C 1
ATOM 675 O O . LYS A 1 85 ? -6.819 0.968 0.988 1.00 87.06 85 LYS A O 1
ATOM 680 N N . VAL A 1 86 ? -6.569 -0.246 -0.892 1.00 90.06 86 VAL A N 1
ATOM 681 C CA . VAL A 1 86 ? -5.447 0.543 -1.409 1.00 90.06 86 VAL A CA 1
ATOM 682 C C . VAL A 1 86 ? -5.907 1.980 -1.651 1.00 90.06 86 VAL A C 1
ATOM 684 O O . VAL A 1 86 ? -6.862 2.236 -2.382 1.00 90.06 86 VAL A O 1
ATOM 687 N N . HIS A 1 87 ? -5.199 2.925 -1.045 1.00 91.88 87 HIS A N 1
ATOM 688 C CA . HIS A 1 87 ? -5.436 4.353 -1.187 1.00 91.88 87 HIS A CA 1
ATOM 689 C C . HIS A 1 87 ? -4.404 5.011 -2.103 1.00 91.88 87 HIS A C 1
ATOM 691 O O . HIS A 1 87 ? -4.787 5.742 -3.016 1.00 91.88 87 HIS A O 1
ATOM 697 N N . SER A 1 88 ? -3.116 4.740 -1.896 1.00 92.38 88 SER A N 1
ATOM 698 C CA . SER A 1 88 ? -2.039 5.241 -2.751 1.00 92.38 88 SER A CA 1
ATOM 699 C C . SER A 1 88 ? -0.948 4.194 -2.918 1.00 92.38 88 SER A C 1
ATOM 701 O O . SER A 1 88 ? -0.686 3.434 -1.989 1.00 92.38 88 SER A O 1
ATOM 703 N N . ILE A 1 89 ? -0.306 4.161 -4.083 1.00 92.44 89 ILE A N 1
ATOM 704 C CA . ILE A 1 89 ? 0.893 3.349 -4.310 1.00 92.44 89 ILE A CA 1
ATOM 705 C C . ILE A 1 89 ? 1.929 4.208 -5.016 1.00 92.44 89 ILE A C 1
ATOM 707 O O . ILE A 1 89 ? 1.679 4.741 -6.100 1.00 92.44 89 ILE A O 1
ATOM 711 N N . GLU A 1 90 ? 3.110 4.278 -4.415 1.00 91.12 90 GLU A N 1
ATOM 712 C CA . GLU A 1 90 ? 4.316 4.820 -5.017 1.00 91.12 90 GLU A CA 1
ATOM 713 C C . GLU A 1 90 ? 5.325 3.694 -5.217 1.00 91.12 90 GLU A C 1
ATOM 715 O O . GLU A 1 90 ? 5.510 2.840 -4.349 1.00 91.12 90 GLU A O 1
ATOM 720 N N . ARG A 1 91 ? 5.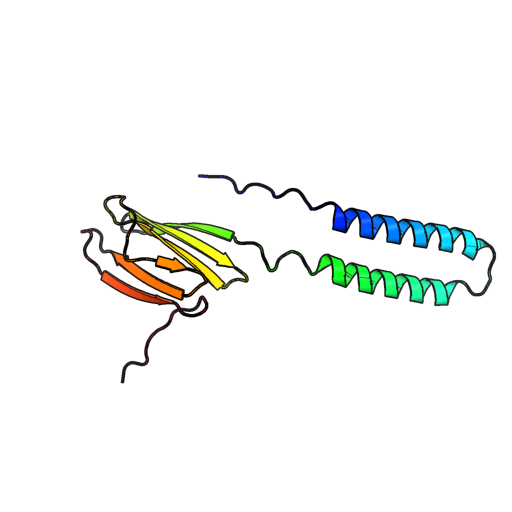989 3.676 -6.370 1.00 89.75 91 ARG A N 1
ATOM 721 C CA . ARG A 1 91 ? 6.972 2.645 -6.695 1.00 89.75 91 ARG A CA 1
ATOM 722 C C . ARG A 1 91 ? 8.227 3.261 -7.284 1.00 89.75 91 ARG A C 1
ATOM 724 O O . ARG A 1 91 ? 8.157 4.244 -8.022 1.00 89.75 91 ARG A O 1
ATOM 731 N N . TRP A 1 92 ? 9.361 2.646 -6.986 1.00 91.31 92 TRP A N 1
ATOM 732 C CA . TRP A 1 92 ? 10.664 3.015 -7.513 1.00 91.31 92 TRP A CA 1
ATOM 733 C C . TRP A 1 92 ? 11.069 2.070 -8.648 1.00 91.31 92 TRP A C 1
ATOM 735 O O . TRP A 1 92 ? 10.493 1.003 -8.850 1.00 91.31 92 TRP A O 1
ATOM 745 N N . LYS A 1 93 ? 12.025 2.492 -9.462 1.00 86.88 93 LYS A N 1
ATOM 746 C CA . LYS A 1 93 ? 12.710 1.642 -10.434 1.00 86.88 93 LYS A CA 1
ATOM 747 C C . LYS A 1 93 ? 13.900 0.951 -9.749 1.00 86.88 93 LYS A C 1
ATOM 749 O O . LYS A 1 93 ? 14.372 1.444 -8.726 1.00 86.88 93 LYS A O 1
ATOM 754 N N . PRO A 1 94 ? 14.464 -0.120 -10.337 1.00 85.00 94 PRO A N 1
ATOM 755 C CA . PRO A 1 94 ? 15.671 -0.761 -9.800 1.00 85.00 94 PRO A CA 1
ATOM 756 C C . PRO A 1 94 ? 16.892 0.169 -9.697 1.00 85.00 94 PRO A C 1
ATOM 758 O O . PRO A 1 94 ? 17.796 -0.086 -8.914 1.00 85.00 94 PRO A O 1
ATOM 761 N N . ASN A 1 95 ? 16.921 1.262 -10.469 1.00 84.31 95 ASN A N 1
ATOM 762 C CA . ASN A 1 95 ? 17.968 2.286 -10.399 1.00 84.31 95 ASN A CA 1
ATOM 763 C C . ASN A 1 95 ? 17.786 3.284 -9.230 1.00 84.31 95 ASN A C 1
ATOM 765 O O . ASN A 1 95 ? 18.575 4.217 -9.114 1.00 84.31 95 ASN A O 1
ATOM 769 N N . GLY A 1 96 ? 16.748 3.123 -8.399 1.00 84.25 96 GLY A N 1
ATOM 770 C CA . GLY A 1 96 ? 16.440 4.005 -7.269 1.00 84.25 96 GLY A CA 1
ATOM 771 C C . GLY A 1 96 ? 15.651 5.269 -7.628 1.00 84.25 96 GLY A C 1
ATOM 772 O O . GLY A 1 96 ? 15.301 6.046 -6.743 1.00 84.25 96 GLY A O 1
ATOM 773 N N . GLU A 1 97 ? 15.320 5.500 -8.901 1.00 87.75 97 GLU A N 1
ATOM 774 C CA . GLU A 1 97 ? 14.467 6.626 -9.292 1.00 87.75 97 GLU A CA 1
ATOM 775 C C . GLU A 1 97 ? 12.986 6.302 -9.079 1.00 87.75 97 GLU A C 1
ATOM 777 O O . GLU A 1 97 ? 12.522 5.202 -9.386 1.00 87.75 97 GLU A O 1
ATOM 782 N N . LYS A 1 98 ? 12.196 7.282 -8.629 1.00 86.81 98 LYS A N 1
ATOM 783 C CA . LYS A 1 98 ? 10.739 7.124 -8.527 1.00 86.81 98 LYS A CA 1
ATOM 784 C C . LYS A 1 98 ? 10.134 6.895 -9.919 1.00 86.81 98 LYS A C 1
ATOM 786 O O . LYS A 1 98 ? 10.459 7.593 -10.879 1.00 86.81 98 LYS A O 1
ATOM 791 N N . CYS A 1 99 ? 9.241 5.916 -10.042 1.00 84.38 99 CYS A N 1
ATOM 792 C CA . CYS A 1 99 ? 8.584 5.594 -11.302 1.00 84.38 99 CYS A CA 1
ATOM 793 C C . CYS A 1 99 ? 7.519 6.657 -11.640 1.00 84.38 99 CYS A C 1
ATOM 795 O O . CYS A 1 99 ? 6.541 6.775 -10.903 1.00 84.38 99 CYS A O 1
ATOM 797 N N . PRO A 1 100 ? 7.622 7.380 -12.771 1.00 79.69 100 PRO A N 1
ATOM 798 C CA . PRO A 1 100 ? 6.616 8.377 -13.154 1.00 79.69 100 PRO A CA 1
ATOM 799 C C . PRO A 1 100 ? 5.310 7.749 -13.665 1.00 79.69 100 PRO A C 1
ATOM 801 O O . PRO A 1 100 ? 4.280 8.412 -13.712 1.00 79.69 100 PRO A O 1
ATOM 804 N N . HIS A 1 101 ? 5.345 6.475 -14.068 1.00 79.56 101 HIS A N 1
ATOM 805 C CA . HIS A 1 101 ? 4.194 5.766 -14.632 1.00 79.56 101 HIS A CA 1
ATOM 806 C C . HIS A 1 101 ? 3.386 4.982 -13.589 1.00 79.56 101 HIS A C 1
ATOM 808 O O . HIS A 1 101 ? 2.268 4.571 -13.888 1.00 79.56 101 HIS A O 1
ATOM 814 N N . SER A 1 102 ? 3.944 4.764 -12.392 1.00 83.31 102 SER A N 1
ATOM 815 C CA . SER A 1 102 ? 3.262 4.087 -11.287 1.00 83.31 102 SER A CA 1
ATOM 816 C C . SER A 1 102 ? 2.665 5.127 -10.357 1.00 83.31 102 SER A C 1
ATOM 818 O O . SER A 1 102 ? 3.344 5.632 -9.466 1.00 83.31 102 SER A O 1
ATOM 820 N N . HIS A 1 103 ? 1.405 5.465 -10.594 1.00 84.19 103 HIS A N 1
ATOM 821 C CA . HIS A 1 103 ? 0.692 6.441 -9.791 1.00 84.19 103 HIS A CA 1
ATOM 822 C C . HIS A 1 103 ? -0.713 5.922 -9.524 1.00 84.19 103 HIS A C 1
ATOM 824 O O . HIS A 1 103 ? -1.567 5.920 -10.413 1.00 84.19 103 HIS A O 1
ATOM 830 N N . VAL A 1 104 ? -0.932 5.446 -8.299 1.00 90.31 104 VAL A N 1
ATOM 831 C CA . VAL A 1 104 ? -2.259 5.118 -7.777 1.00 90.31 104 VAL A CA 1
ATOM 832 C C . VAL A 1 104 ? -2.588 6.163 -6.725 1.00 90.31 104 VAL A C 1
ATOM 834 O O . VAL A 1 104 ? -1.841 6.306 -5.767 1.00 90.31 104 VAL A O 1
ATOM 837 N N . MET A 1 105 ? -3.687 6.891 -6.904 1.00 90.62 105 MET A N 1
ATOM 838 C CA . MET A 1 105 ? -4.170 7.916 -5.979 1.00 90.62 105 MET A CA 1
ATOM 839 C C . MET A 1 105 ? -5.665 7.730 -5.736 1.00 90.62 105 MET A C 1
ATOM 841 O O . MET A 1 105 ? -6.437 7.518 -6.672 1.00 90.62 105 MET A O 1
ATOM 845 N N . ASN A 1 106 ? -6.095 7.830 -4.475 1.00 89.31 106 ASN A N 1
ATOM 846 C CA . ASN A 1 106 ? -7.470 7.531 -4.058 1.00 89.31 106 ASN A CA 1
ATOM 847 C C . ASN A 1 106 ? -7.972 6.165 -4.570 1.00 89.31 106 ASN A C 1
ATOM 849 O O . ASN A 1 106 ? -9.132 6.022 -4.954 1.00 89.31 106 ASN A O 1
ATOM 853 N N . GLY A 1 107 ? -7.085 5.169 -4.609 1.00 88.69 107 GLY A N 1
ATOM 854 C CA . GLY A 1 107 ? -7.392 3.819 -5.076 1.00 88.69 107 GLY A CA 1
ATOM 855 C C . GLY A 1 107 ? -7.603 3.692 -6.588 1.00 88.69 107 GLY A C 1
ATOM 856 O O . GLY A 1 107 ? -8.035 2.637 -7.045 1.00 88.69 107 GLY A O 1
ATOM 857 N N . ASN A 1 108 ? -7.311 4.731 -7.374 1.00 92.88 108 ASN A N 1
ATOM 858 C CA . ASN A 1 108 ? -7.387 4.688 -8.831 1.00 92.88 108 ASN A CA 1
ATOM 859 C C . ASN A 1 108 ? -6.019 4.958 -9.448 1.00 92.88 108 ASN A C 1
ATOM 861 O O . ASN A 1 108 ? -5.323 5.883 -9.031 1.00 92.88 108 ASN A O 1
ATOM 865 N N . GLY A 1 109 ? -5.649 4.190 -10.467 1.00 91.81 109 GLY A N 1
ATOM 866 C CA . GLY A 1 109 ? -4.434 4.454 -11.229 1.00 91.81 109 GLY A CA 1
ATOM 867 C C . GLY A 1 109 ? -3.808 3.208 -11.821 1.00 91.81 109 GLY A C 1
ATOM 868 O O . GLY A 1 109 ? -4.480 2.202 -12.038 1.00 91.81 109 GLY A O 1
ATOM 869 N N . VAL A 1 110 ? -2.511 3.290 -12.100 1.00 92.38 110 VAL A N 1
ATOM 870 C CA . VAL A 1 110 ? -1.745 2.203 -12.714 1.00 92.38 110 VAL A CA 1
ATOM 871 C C . VAL A 1 110 ? -0.487 1.959 -11.901 1.00 92.38 110 VAL A C 1
ATOM 873 O O . VAL A 1 110 ? 0.174 2.899 -11.465 1.00 92.38 110 VAL A O 1
ATOM 876 N N . LEU A 1 111 ? -0.157 0.688 -11.715 1.00 90.94 111 LEU A N 1
ATOM 877 C CA . LEU A 1 111 ? 1.055 0.227 -11.067 1.00 90.94 111 LEU A CA 1
ATOM 878 C C . LEU A 1 111 ? 1.877 -0.590 -12.064 1.00 90.94 111 LEU A C 1
ATOM 880 O O . LEU A 1 111 ? 1.393 -1.566 -12.637 1.00 90.94 111 LEU A O 1
ATOM 884 N N . VAL A 1 112 ? 3.133 -0.201 -12.254 1.00 90.19 112 VAL A N 1
ATOM 885 C CA . VAL A 1 112 ? 4.076 -0.871 -13.152 1.00 90.19 112 VAL A CA 1
ATOM 886 C C . VAL A 1 112 ? 4.972 -1.799 -12.338 1.00 90.19 112 VAL A C 1
ATOM 888 O O . VAL A 1 112 ? 5.441 -1.441 -11.260 1.00 90.19 112 VAL A O 1
ATOM 891 N N . PHE A 1 113 ? 5.211 -3.010 -12.823 1.00 87.38 113 PHE A N 1
ATOM 892 C CA . PHE A 1 113 ? 6.197 -3.929 -12.266 1.00 87.38 113 PHE A CA 1
ATOM 893 C C . PHE A 1 113 ? 7.421 -3.966 -13.172 1.00 87.38 113 PHE A C 1
ATOM 895 O O . PHE A 1 113 ? 7.283 -4.022 -14.392 1.00 87.38 113 PHE A O 1
ATOM 902 N N . TYR A 1 114 ? 8.604 -3.971 -12.566 1.00 86.25 114 TYR A N 1
ATOM 903 C CA . TYR A 1 114 ? 9.881 -3.995 -13.271 1.00 86.25 114 TYR A CA 1
ATOM 904 C C . TYR A 1 114 ? 10.606 -5.322 -13.065 1.00 86.25 114 TYR A C 1
ATOM 906 O O . TYR A 1 114 ? 10.548 -5.914 -11.986 1.00 86.25 114 TYR A O 1
ATOM 914 N N . ASN A 1 115 ? 11.326 -5.758 -14.089 1.00 85.75 115 ASN A N 1
ATOM 915 C CA . ASN A 1 115 ? 12.336 -6.802 -13.998 1.00 85.75 115 ASN A CA 1
ATOM 916 C C . ASN A 1 115 ? 13.610 -6.256 -13.329 1.00 85.75 115 ASN A C 1
ATOM 918 O O . ASN A 1 115 ? 13.776 -5.046 -13.159 1.00 85.75 115 ASN A O 1
ATOM 922 N N . ARG A 1 116 ? 14.538 -7.147 -12.957 1.00 84.31 116 ARG A N 1
ATOM 923 C CA . ARG A 1 116 ? 15.837 -6.755 -12.367 1.00 84.31 116 ARG A CA 1
ATOM 924 C C . ARG A 1 116 ? 16.697 -5.907 -13.303 1.00 84.31 116 ARG A C 1
ATOM 926 O O . ARG A 1 116 ? 17.472 -5.087 -12.832 1.00 84.31 116 ARG A O 1
ATOM 933 N N . ASP A 1 117 ? 16.552 -6.098 -14.608 1.00 85.62 117 ASP A N 1
ATOM 934 C CA . ASP A 1 117 ? 17.240 -5.318 -15.641 1.00 85.62 117 ASP A CA 1
ATOM 935 C C . ASP A 1 117 ? 16.628 -3.916 -15.854 1.00 85.62 117 ASP A C 1
ATOM 937 O O . ASP A 1 117 ? 17.124 -3.143 -16.669 1.00 85.62 117 ASP A O 1
ATOM 941 N N . GLY A 1 118 ? 15.557 -3.571 -15.126 1.00 84.00 118 GLY A N 1
ATOM 942 C CA . GLY A 1 118 ? 14.845 -2.300 -15.261 1.00 84.00 118 GLY A CA 1
ATOM 943 C C . GLY A 1 118 ? 13.808 -2.269 -16.383 1.00 84.00 118 GLY A C 1
ATOM 944 O O . GLY A 1 118 ? 13.127 -1.253 -16.534 1.00 84.00 118 GLY A O 1
ATOM 945 N N . THR A 1 119 ? 13.639 -3.356 -17.140 1.00 88.00 119 THR A N 1
ATOM 946 C CA . THR A 1 119 ? 12.584 -3.455 -18.153 1.00 88.00 119 THR A CA 1
ATOM 947 C C . THR A 1 119 ? 11.216 -3.612 -17.503 1.00 88.00 119 THR A C 1
ATOM 949 O O . THR A 1 119 ? 11.071 -4.137 -16.396 1.00 88.00 119 THR A O 1
ATOM 952 N N . GLU A 1 120 ? 10.184 -3.109 -18.171 1.00 89.38 120 GLU A N 1
ATOM 953 C CA . GLU A 1 120 ? 8.814 -3.238 -17.697 1.00 89.38 120 GLU A CA 1
ATOM 954 C C . GLU A 1 120 ? 8.328 -4.685 -17.863 1.00 89.38 120 GLU A C 1
ATOM 956 O O . GLU A 1 120 ? 8.290 -5.209 -18.971 1.00 89.38 120 GLU A O 1
ATOM 961 N N . MET A 1 121 ? 7.944 -5.323 -16.756 1.00 87.88 121 MET A N 1
ATOM 962 C CA . MET A 1 121 ? 7.423 -6.690 -16.745 1.00 87.88 121 MET A CA 1
ATOM 963 C C . MET A 1 121 ? 5.923 -6.721 -17.046 1.00 87.88 121 MET A C 1
ATOM 965 O O . MET A 1 121 ? 5.464 -7.523 -17.854 1.00 87.88 121 MET A O 1
ATOM 969 N N . LYS A 1 122 ? 5.141 -5.885 -16.353 1.00 89.25 122 LYS A N 1
ATOM 970 C CA . LYS A 1 122 ? 3.684 -5.777 -16.531 1.00 89.25 122 LYS A CA 1
ATOM 971 C C . LYS A 1 122 ? 3.138 -4.494 -15.916 1.00 89.25 122 LYS A C 1
ATOM 973 O O . LYS A 1 122 ? 3.753 -3.928 -15.011 1.00 89.25 122 LYS A O 1
ATOM 978 N N . ARG A 1 123 ? 1.929 -4.105 -16.320 1.00 91.12 123 ARG A N 1
ATOM 979 C CA . ARG A 1 123 ? 1.122 -3.083 -15.640 1.00 91.12 123 ARG A CA 1
ATOM 980 C C . ARG A 1 123 ? -0.151 -3.696 -15.098 1.00 91.12 123 ARG A C 1
ATOM 982 O O . ARG A 1 123 ? -0.721 -4.584 -15.720 1.00 91.12 123 ARG A O 1
ATOM 989 N N . VAL A 1 124 ? -0.592 -3.194 -13.955 1.00 91.00 124 VAL A N 1
ATOM 990 C CA . VAL A 1 124 ? -1.912 -3.482 -13.399 1.00 91.00 124 VAL A CA 1
ATOM 991 C C . VAL A 1 124 ? -2.626 -2.173 -13.119 1.00 91.00 124 VAL A C 1
ATOM 993 O O . VAL A 1 124 ? -2.003 -1.193 -12.705 1.00 91.00 124 VAL A O 1
ATOM 996 N N . SER A 1 125 ? -3.928 -2.150 -13.352 1.00 92.50 125 SER A N 1
ATOM 997 C CA . SER A 1 125 ? -4.762 -0.995 -13.053 1.00 92.50 125 SER A CA 1
ATOM 998 C C . SER A 1 125 ? -5.470 -1.202 -11.723 1.00 92.50 125 SER A C 1
ATOM 1000 O O . SER A 1 125 ? -5.805 -2.323 -11.358 1.00 92.50 125 SER A O 1
ATOM 1002 N N . TYR A 1 126 ? -5.703 -0.115 -11.000 1.00 91.94 126 TYR A N 1
ATOM 1003 C CA . TYR A 1 126 ? -6.517 -0.099 -9.792 1.00 91.94 126 TYR A CA 1
ATOM 1004 C C . TYR A 1 126 ? -7.738 0.785 -10.016 1.00 91.94 126 TYR A C 1
ATOM 1006 O O . TYR A 1 126 ? -7.621 1.870 -10.597 1.00 91.94 126 TYR A O 1
ATOM 1014 N N . LYS A 1 127 ? -8.897 0.326 -9.538 1.00 92.06 127 LYS A N 1
ATOM 1015 C CA . LYS A 1 127 ? -10.144 1.090 -9.527 1.00 92.06 127 LYS A CA 1
ATOM 1016 C C . LYS A 1 127 ? -10.823 0.939 -8.170 1.00 92.06 127 LYS A C 1
ATOM 1018 O O . LYS A 1 127 ? -11.122 -0.168 -7.741 1.00 92.06 127 LYS A O 1
ATOM 1023 N N . GLY A 1 128 ? -11.056 2.050 -7.477 1.00 90.75 128 GLY A N 1
ATOM 1024 C CA . GLY A 1 128 ? -11.694 2.051 -6.155 1.00 90.75 128 GLY A CA 1
ATOM 1025 C C . GLY A 1 128 ? -10.916 1.298 -5.065 1.00 90.75 128 GLY A C 1
ATOM 1026 O O . GLY A 1 128 ? -11.517 0.851 -4.090 1.00 90.75 128 GLY A O 1
ATOM 1027 N N . GLY A 1 129 ? -9.599 1.157 -5.226 1.00 88.25 129 GLY A N 1
ATOM 1028 C CA . GLY A 1 129 ? -8.710 0.447 -4.304 1.00 88.25 129 GLY A CA 1
ATOM 1029 C C . GLY A 1 129 ? -8.610 -1.058 -4.551 1.00 88.25 129 GLY A C 1
ATOM 1030 O O . GLY A 1 129 ? -7.968 -1.748 -3.765 1.00 88.25 129 GLY A O 1
ATOM 1031 N N . GLU A 1 130 ? -9.209 -1.556 -5.634 1.00 89.69 130 GLU A N 1
ATOM 1032 C CA . GLU A 1 130 ? -9.183 -2.961 -6.043 1.00 89.69 130 GLU A CA 1
ATOM 1033 C C . GLU A 1 130 ? -8.453 -3.123 -7.379 1.00 89.69 130 GLU A C 1
ATOM 1035 O O . GLU A 1 130 ? -8.404 -2.190 -8.187 1.00 89.69 130 GLU A O 1
ATOM 1040 N N . LEU A 1 131 ? -7.859 -4.301 -7.594 1.00 88.88 131 LEU A N 1
ATOM 1041 C CA . LEU A 1 131 ? -7.200 -4.639 -8.852 1.00 88.88 131 LEU A CA 1
ATOM 1042 C C . LEU A 1 131 ? -8.260 -4.694 -9.959 1.00 88.88 131 LEU A C 1
ATOM 1044 O O . LEU A 1 131 ? -9.213 -5.464 -9.878 1.00 88.88 131 LEU A O 1
ATOM 1048 N N . PHE A 1 132 ? -8.094 -3.866 -10.981 1.00 87.25 132 PHE A N 1
ATOM 1049 C CA . PHE A 1 132 ? -8.929 -3.876 -12.169 1.00 87.25 132 PHE A CA 1
ATOM 1050 C C . PHE A 1 132 ? -8.249 -4.730 -13.236 1.00 87.25 132 PHE A C 1
ATOM 1052 O O . PHE A 1 132 ? -7.244 -4.322 -13.823 1.00 87.25 132 PHE A O 1
ATOM 1059 N N . GLU A 1 133 ? -8.806 -5.910 -13.477 1.00 79.62 133 GLU A N 1
ATOM 1060 C CA . GLU A 1 133 ? -8.413 -6.785 -14.574 1.00 79.62 133 GLU A CA 1
ATOM 1061 C C . GLU A 1 133 ? -9.535 -6.738 -15.619 1.00 79.62 133 GLU A C 1
ATOM 1063 O O . GLU A 1 133 ? -10.665 -7.102 -15.292 1.00 79.62 133 GLU A O 1
ATOM 1068 N N . PRO A 1 134 ? -9.295 -6.201 -16.830 1.00 71.56 134 PRO A N 1
ATOM 1069 C CA . PRO A 1 134 ? -10.316 -6.208 -17.867 1.00 71.56 134 PRO A CA 1
ATOM 1070 C C . PRO A 1 134 ? -10.592 -7.652 -18.288 1.00 71.56 134 PRO A C 1
ATOM 1072 O O . PRO A 1 134 ? -9.652 -8.430 -18.483 1.00 71.56 134 PRO A O 1
ATOM 1075 N N . ASP A 1 135 ? -11.872 -7.996 -18.429 1.00 67.31 135 ASP A N 1
ATOM 1076 C CA . ASP A 1 135 ? -12.289 -9.289 -18.961 1.00 67.31 135 ASP A CA 1
ATOM 1077 C C . ASP A 1 135 ? -11.600 -9.501 -20.316 1.00 67.31 135 ASP A C 1
ATOM 1079 O O . ASP A 1 135 ? -11.717 -8.685 -21.233 1.00 67.31 135 ASP A O 1
ATOM 1083 N N . ARG A 1 136 ? -10.796 -10.564 -20.415 1.00 57.66 136 ARG A N 1
ATOM 1084 C CA . ARG A 1 136 ? -10.204 -10.987 -21.684 1.00 57.66 136 ARG A CA 1
ATOM 1085 C C . ARG A 1 136 ? -11.323 -11.622 -22.510 1.00 57.66 136 ARG A C 1
ATOM 1087 O O . ARG A 1 136 ? -11.704 -12.751 -22.211 1.00 57.66 136 ARG A O 1
ATOM 1094 N N . GLU A 1 137 ? -11.862 -10.869 -23.469 1.00 49.12 137 GLU A N 1
ATOM 1095 C CA . GLU A 1 137 ? -12.734 -11.380 -24.543 1.00 49.12 137 GLU A CA 1
ATOM 1096 C C . GLU A 1 137 ? -12.011 -12.407 -25.428 1.00 49.12 137 GLU A C 1
ATOM 1098 O O . GLU A 1 137 ? -10.790 -12.238 -25.674 1.00 49.12 137 GLU A O 1
#

Secondary structure (DSSP, 8-state):
--PPP-PPPPTHHHHHHHHHHHHHHHHHHHHTT-S-HHHHHHHHHHHHHHHHHHHHTTSSTTPEEEEEEE-TTS-EEEEEEETTEEEEEEEE-TTSPEEEEEEEETTEEEEEEE-TTS-EEEEEEEETTEEE-----

Radius of gyration: 25.89 Å; chains: 1; bounding box: 56×28×73 Å

=== Feature glossary ===
The record interleaves many kinds of information about one protein. Here is each kind framed as the question it answers.

Q: What does the local fold look like, residue by residue?
A: The Foldseek 3Di string encodes local tertiary geometry as a 20-letter alphabet — one character per residue — derived from the relative positions of nearby Cα atoms. Unlike the amino-acid sequence, 3Di is a direct function of the 3D structure, so two proteins with the same fold have similar 3Di strings even at low sequence identity.

Q: Which residues are in helices, strands, or loops?
A: The SS8 string is DSSP's per-residue secondary-structure call. α-helix (H) means an i→i+4 H-bond ladder; β-strand (E) means the residue participates in a β-sheet; 3₁₀ (G) and π (I) are tighter and wider helices; T/S are turns/bends; '-' is loop.

Q: How big and how compact is the whole molecule?
A: Radius of gyration (Rg) is the root-mean-square distance of Cα atoms from their centroid — a single number for overall size and compactness. A globular domain of N residues has Rg ≈ 2.2·N^0.38 Å; an extended or disordered chain has a much larger Rg. The Cα contact count is the number of residue pairs whose Cα atoms are within 8 Å and are more than four positions apart in sequence — a standard proxy for tertiary packing density. The bounding box is the smallest axis-aligned box enclosing all Cα atoms.

Q: Where is each backbone atom in 3D?
A: Structure coordinates are given as an mmCIF _atom_site loop: one row per atom with element, residue name, chain id, sequence number, and x/y/z position in Å. Only the four main-chain atoms per residue are included here; side chains are omitted to keep the record compact.

Q: What is the amino-acid chain?
A: Primary structure: the covalent order of the twenty standard amino acids along the backbone. Two proteins with the same sequence will (almost always) fold to the same structure; two with 30% identity often share a fold but not the details.

Q: What if only a Cα trace is available?
A: Three-state secondary structure (P-SEA) collapses the eight DSSP classes into helix (a), strand (b), and coil (c). P-SEA assigns these from Cα geometry alone — distances and angles — without requiring backbone oxygens, so it works on any Cα trace.

Q: What family and function is it annotated with?
A: Database cross-references. InterPro integrates a dozen domain/family signature databases into unified entries with residue-range hits. GO terms attach function/process/location labels with evidence codes. CATH codes position the fold in a four-level structural taxonomy. Organism is the NCBI-taxonomy species name.

Q: How confident is the AlphaFold model at each residue?
A: pLDDT is the predicted lDDT-Cα score: AlphaFold's confidence that the local environment of each residue (all inter-atomic distances within 15 Å) is correctly placed. It is a per-residue number between 0 and 100, with higher meaning more reliable.

Q: How mobile is each atom in the crystal?
A: B-factor (Debye–Waller factor) reflects atomic displacement in the crystal lattice. It is an experimental observable (units Å²), not a prediction; low values mean the atom is pinned down, high values mean it moves or is heterogeneous across the crystal.

Q: Which residues are buried vs exposed?
A: SASA measures how much of the protein is reachable by solvent. It is computed by rolling a water-sized probe over the atomic surface and summing the exposed area (Å²). Per-residue SASA distinguishes core (buried, low SASA) from surface (exposed, high SASA) residues; total SASA is a whole-molecule size measure.

Q: What do the diagnostic plots show?
A: Plot images: a contact map (which residues are close in 3D, as an N×N binary image), a Ramachandran scatter (backbone torsion angles, revealing secondary-structure composition at a glance), and — for AlphaFold structures — a PAE heatmap (pairwise prediction confidence).

Q: What known structures does this most resemble?
A: The Foldseek neighbor list gives the closest experimentally determined structures in the PDB, ranked by structural alignment. TM-score near 1 means near-identical fold; near 0.3 means only rough topology match. This is how one finds what a novel AlphaFold prediction most resembles in the solved-structure universe.

Q: Are the domains correctly placed relative to each other?
A: Predicted aligned error is AlphaFold's pairwise confidence. Unlike pLDDT (per-residue), PAE is per-residue-pair and captures whether two parts of the structure are correctly placed relative to each other. Units are ångströms of expected positional error.

Q: What do the rendered images show?
A: Structure images are PyMOL renders from six orthogonal camera directions. Cartoon representation draws helices as coils and strands as arrows; sticks shows the backbone as bonds; surface shows the solvent-excluded envelope. Rainbow coloring maps sequence position to hue (blue→red, N→C); chain coloring assigns a distinct color per polypeptide.

Q: What are the backbone torsion angles?
A: φ (phi) and ψ (psi) are the two rotatable backbone dihedrals per residue: φ is the C(i-1)–N–Cα–C torsion, ψ is the N–Cα–C–N(i+1) torsion, both in degrees on (−180°, 180°]. α-helical residues cluster near (−60°, −45°); β-strand residues near (−120°, +130°). A Ramachandran plot is simply a scatter of (φ, ψ) for every residue.